Protein AF-A0A4U9UAK7-F1 (afdb_monomer_lite)

pLDDT: mean 91.8, std 8.92, range [56.03, 98.12]

Structure (mmCIF, N/CA/C/O backbone):
data_AF-A0A4U9UAK7-F1
#
_entry.id   AF-A0A4U9UAK7-F1
#
loop_
_atom_site.group_PDB
_atom_site.id
_atom_site.type_symbol
_atom_site.label_atom_id
_atom_site.label_alt_id
_atom_site.label_comp_id
_atom_site.label_asym_id
_atom_site.label_entity_id
_atom_site.label_seq_id
_atom_site.pdbx_PDB_ins_code
_atom_site.Cartn_x
_ato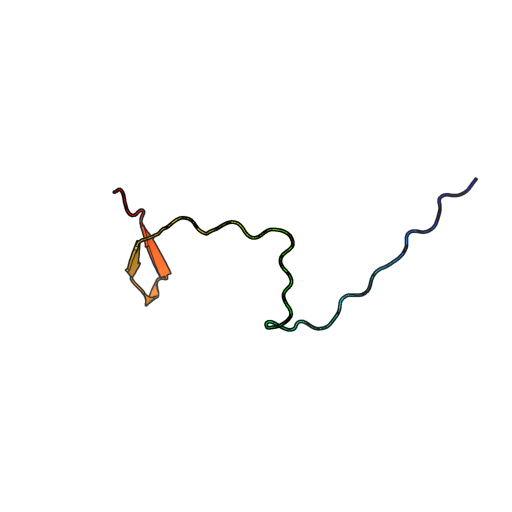m_site.Cartn_y
_atom_site.Cartn_z
_atom_site.occupancy
_atom_site.B_iso_or_equiv
_atom_site.auth_seq_id
_atom_site.auth_comp_id
_atom_site.auth_asym_id
_atom_site.auth_atom_id
_atom_site.pdbx_PDB_model_num
ATOM 1 N N . MET A 1 1 ? 21.087 23.692 -34.356 1.00 56.03 1 MET A N 1
ATOM 2 C CA . MET A 1 1 ? 20.957 22.272 -33.961 1.00 56.03 1 MET A CA 1
ATOM 3 C C . MET A 1 1 ? 19.600 22.105 -33.297 1.00 56.03 1 MET A C 1
ATOM 5 O O . MET A 1 1 ? 19.360 22.766 -32.298 1.00 56.03 1 MET A O 1
ATOM 9 N N . GLY A 1 2 ? 18.684 21.354 -33.913 1.00 73.50 2 GLY A N 1
ATOM 10 C CA . GLY A 1 2 ? 17.330 21.143 -33.386 1.00 73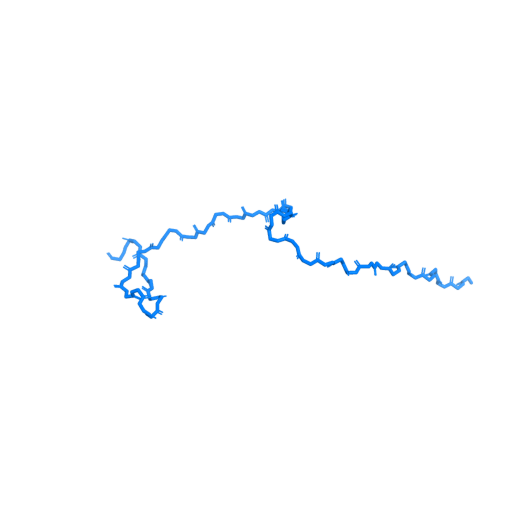.50 2 GLY A CA 1
ATOM 11 C C . GLY A 1 2 ? 17.321 20.111 -32.260 1.00 73.50 2 GLY A C 1
ATOM 12 O O . GLY A 1 2 ? 18.129 19.183 -32.277 1.00 73.50 2 GLY A O 1
ATOM 13 N N . ALA A 1 3 ? 16.439 20.291 -31.277 1.00 80.00 3 ALA A N 1
ATOM 14 C CA . ALA A 1 3 ? 16.290 19.371 -30.154 1.00 80.00 3 ALA A CA 1
ATOM 15 C C . ALA A 1 3 ? 15.933 17.954 -30.640 1.00 80.00 3 ALA A C 1
ATOM 17 O O . ALA A 1 3 ? 15.130 17.787 -31.560 1.00 80.00 3 ALA A O 1
ATOM 18 N N . GLN A 1 4 ? 16.535 16.935 -30.023 1.00 85.56 4 GLN A N 1
ATOM 19 C CA . GLN A 1 4 ? 16.248 15.537 -30.331 1.00 85.56 4 GLN A CA 1
ATOM 20 C C . GLN A 1 4 ? 14.797 15.213 -29.959 1.00 85.56 4 GLN A C 1
ATOM 22 O O . GLN A 1 4 ? 14.369 15.474 -28.834 1.00 85.56 4 GLN A O 1
ATOM 27 N N . VAL A 1 5 ? 14.049 14.635 -30.902 1.00 86.44 5 VAL A N 1
ATOM 28 C CA . VAL A 1 5 ? 12.669 14.197 -30.660 1.00 86.44 5 VAL A CA 1
ATOM 29 C C . VAL A 1 5 ? 12.677 13.133 -29.552 1.00 86.44 5 VAL A C 1
ATOM 31 O O . VAL A 1 5 ? 13.437 12.162 -29.658 1.00 86.44 5 VAL A O 1
ATOM 34 N N . PRO A 1 6 ? 11.877 13.293 -28.482 1.00 90.38 6 PRO A N 1
ATOM 35 C CA . PRO A 1 6 ? 11.845 12.336 -27.387 1.00 90.38 6 PRO A CA 1
ATOM 36 C C . PRO A 1 6 ? 11.266 10.999 -27.852 1.00 90.38 6 PRO A C 1
ATOM 38 O O . PRO A 1 6 ? 10.371 10.940 -28.695 1.00 90.38 6 PRO A O 1
ATOM 41 N N . LYS A 1 7 ? 11.761 9.909 -27.265 1.00 90.06 7 LYS A N 1
ATOM 42 C CA . LYS A 1 7 ? 11.182 8.581 -27.482 1.00 90.06 7 LYS A CA 1
ATOM 43 C C . LYS A 1 7 ? 9.851 8.489 -26.740 1.00 90.06 7 LYS A C 1
ATOM 45 O O . LYS A 1 7 ? 9.798 8.768 -25.544 1.00 90.06 7 LYS A O 1
ATOM 50 N N . ILE A 1 8 ? 8.803 8.070 -27.441 1.00 94.00 8 ILE A N 1
ATOM 51 C CA . ILE A 1 8 ? 7.493 7.786 -26.851 1.00 94.00 8 ILE A CA 1
ATOM 52 C C . ILE A 1 8 ? 7.460 6.315 -26.425 1.00 94.00 8 ILE A C 1
ATOM 54 O O . ILE A 1 8 ? 7.852 5.443 -27.197 1.00 94.00 8 ILE A O 1
ATOM 58 N N . GLY A 1 9 ? 7.052 6.057 -25.182 1.00 92.38 9 GLY A N 1
ATOM 59 C CA . GLY A 1 9 ? 6.861 4.705 -24.653 1.00 92.38 9 GLY A CA 1
ATOM 60 C C . GLY A 1 9 ? 5.440 4.185 -24.875 1.00 92.38 9 GLY A C 1
ATOM 61 O O . GLY A 1 9 ? 4.542 4.943 -25.235 1.00 92.38 9 GLY A O 1
ATOM 62 N N . GLU A 1 10 ? 5.235 2.897 -24.613 1.00 94.50 10 GLU A N 1
ATOM 63 C CA . GLU A 1 10 ? 3.937 2.227 -24.735 1.00 94.50 10 GLU A CA 1
ATOM 64 C C . GLU A 1 10 ? 3.352 1.913 -23.352 1.00 94.50 10 GLU A C 1
ATOM 66 O O . GLU A 1 10 ? 4.084 1.598 -22.409 1.00 94.50 10 GLU A O 1
ATOM 71 N N . LEU A 1 11 ? 2.023 1.981 -23.229 1.00 94.19 11 LEU A N 1
ATOM 72 C CA . LEU A 1 11 ? 1.297 1.544 -22.039 1.00 94.19 11 LEU A CA 1
ATOM 73 C C . LEU A 1 11 ? 0.735 0.144 -22.288 1.00 94.19 11 LEU A C 1
ATOM 75 O O . LEU A 1 11 ? -0.208 -0.029 -23.056 1.00 94.19 11 LEU A O 1
ATOM 79 N N . LEU A 1 12 ? 1.334 -0.852 -21.644 1.00 94.19 12 LEU A N 1
ATOM 80 C CA . LEU A 1 12 ? 0.906 -2.243 -21.759 1.00 94.19 12 LEU A CA 1
ATOM 81 C C . LEU A 1 12 ? -0.382 -2.503 -20.965 1.00 94.19 12 LEU A C 1
ATOM 83 O O . LEU A 1 12 ? -0.711 -1.779 -20.023 1.00 94.19 12 LEU A O 1
ATOM 87 N N . ASN A 1 13 ? -1.082 -3.584 -21.317 1.00 97.00 13 ASN A N 1
ATOM 88 C CA . ASN A 1 13 ? -2.224 -4.069 -20.544 1.00 97.00 13 ASN A CA 1
ATOM 89 C C . ASN A 1 13 ? -1.805 -4.427 -19.110 1.00 97.00 13 ASN A C 1
ATOM 91 O O . ASN A 1 13 ? -0.724 -4.971 -18.880 1.00 97.00 13 ASN A O 1
ATOM 95 N N . TYR A 1 14 ? -2.679 -4.135 -18.149 1.00 95.31 14 TYR A N 1
ATOM 96 C CA . TYR A 1 14 ? -2.420 -4.403 -16.739 1.00 95.31 14 TYR A CA 1
ATOM 97 C C . TYR A 1 14 ? -2.567 -5.895 -16.408 1.00 95.31 14 TYR A C 1
ATOM 99 O O . TYR A 1 14 ? -3.618 -6.487 -16.647 1.00 95.31 14 TYR A O 1
ATOM 107 N N . ASP A 1 15 ? -1.537 -6.467 -15.787 1.00 96.62 15 ASP A N 1
ATOM 108 C CA . ASP A 1 15 ? -1.554 -7.794 -15.173 1.00 96.62 15 ASP A CA 1
ATOM 109 C C . ASP A 1 15 ? -1.161 -7.654 -13.695 1.00 96.62 15 ASP A C 1
ATOM 111 O O . ASP A 1 15 ? -0.021 -7.314 -13.364 1.00 96.62 15 ASP A O 1
ATOM 115 N N . VAL A 1 16 ? -2.117 -7.918 -12.799 1.00 95.06 16 VAL A N 1
ATOM 116 C CA . VAL A 1 16 ? -1.931 -7.826 -11.341 1.00 95.06 16 VAL A CA 1
ATOM 117 C C . VAL A 1 16 ? -0.832 -8.761 -10.829 1.00 95.06 16 VAL A C 1
ATOM 119 O O . VAL A 1 16 ? -0.174 -8.457 -9.835 1.00 95.06 16 VAL A O 1
ATOM 122 N N . THR A 1 17 ? -0.595 -9.878 -11.518 1.00 95.69 17 THR A N 1
ATOM 123 C CA . THR A 1 17 ? 0.415 -10.872 -11.140 1.00 95.69 17 THR A CA 1
ATOM 124 C C . THR A 1 17 ? 1.818 -10.484 -11.609 1.00 95.69 17 THR A C 1
ATOM 126 O O . THR A 1 17 ? 2.806 -10.922 -11.022 1.00 95.69 17 THR A O 1
ATOM 129 N N . ALA A 1 18 ? 1.921 -9.605 -12.611 1.00 94.50 18 ALA A N 1
ATOM 130 C CA . ALA A 1 18 ? 3.184 -9.156 -13.190 1.00 94.50 18 ALA A CA 1
ATOM 131 C C . ALA A 1 18 ? 3.677 -7.808 -12.631 1.00 94.50 18 ALA A C 1
ATOM 133 O O . ALA A 1 18 ? 4.661 -7.255 -13.133 1.00 94.50 18 ALA A O 1
ATOM 134 N N . VAL A 1 19 ? 3.021 -7.260 -11.599 1.00 93.62 19 VAL A N 1
ATOM 135 C CA . VAL A 1 19 ? 3.409 -5.980 -10.988 1.00 93.62 19 VAL A CA 1
ATOM 136 C C . VAL A 1 19 ? 4.814 -6.082 -10.384 1.00 93.62 19 VAL A C 1
ATOM 138 O O . VAL A 1 19 ? 5.030 -6.695 -9.340 1.00 93.62 19 VAL A O 1
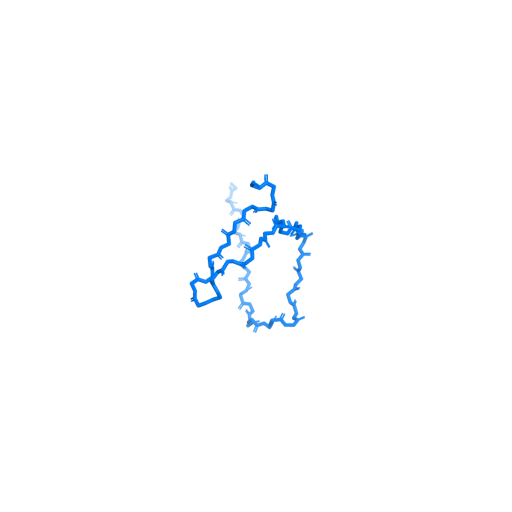ATOM 141 N N . LYS A 1 20 ? 5.786 -5.427 -11.029 1.00 94.06 20 LYS A N 1
ATOM 142 C CA . LYS A 1 20 ? 7.174 -5.326 -10.557 1.00 94.06 20 LYS A CA 1
ATOM 143 C C . LYS A 1 20 ? 7.380 -4.019 -9.801 1.00 94.06 20 LYS A C 1
ATOM 145 O O . LYS A 1 20 ? 7.486 -2.949 -10.398 1.00 94.06 20 LYS A O 1
ATOM 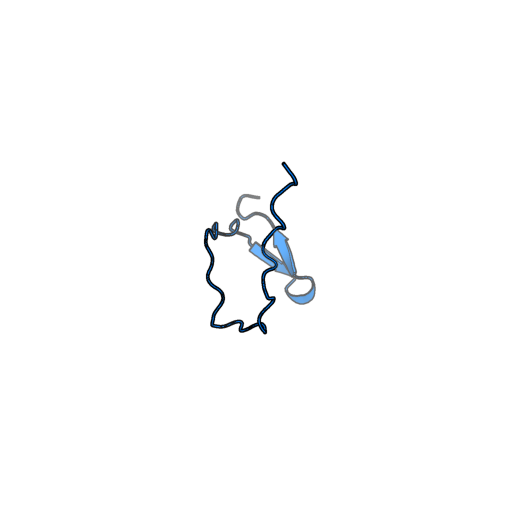150 N N . HIS A 1 21 ? 7.461 -4.101 -8.478 1.00 93.94 21 HIS A N 1
ATOM 151 C CA . HIS A 1 21 ? 7.758 -2.939 -7.646 1.00 93.94 21 HIS A CA 1
ATOM 152 C C . HIS A 1 21 ? 9.260 -2.633 -7.656 1.00 93.94 21 HIS A C 1
ATOM 154 O O . HIS A 1 21 ? 10.061 -3.465 -7.240 1.00 93.94 21 HIS A O 1
ATOM 160 N N . LYS A 1 22 ? 9.649 -1.421 -8.073 1.00 95.19 22 LYS A N 1
ATOM 161 C CA . LYS A 1 22 ? 11.042 -0.952 -7.943 1.00 95.19 22 LYS A CA 1
ATOM 162 C C . LYS A 1 22 ? 11.423 -0.695 -6.481 1.00 95.19 22 LYS A C 1
ATOM 164 O O . LYS A 1 22 ? 12.532 -0.997 -6.064 1.00 95.19 22 LYS A O 1
ATOM 169 N N . TYR A 1 23 ? 10.491 -0.131 -5.719 1.00 96.25 23 TYR A N 1
ATOM 170 C CA . TYR A 1 23 ? 10.579 0.065 -4.278 1.00 96.25 23 TYR A CA 1
ATOM 171 C C . TYR A 1 23 ? 9.165 -0.044 -3.703 1.00 96.25 23 TYR A C 1
ATOM 173 O O . TYR A 1 23 ? 8.233 0.545 -4.253 1.00 96.25 23 TYR A O 1
ATOM 181 N N . LYS A 1 24 ? 8.998 -0.831 -2.639 1.00 95.06 24 LYS A N 1
ATOM 182 C CA . LYS A 1 24 ? 7.718 -1.046 -1.960 1.00 95.06 24 LYS A CA 1
ATOM 183 C C . LYS A 1 24 ? 7.961 -0.980 -0.453 1.00 95.06 24 LYS A C 1
ATOM 185 O O . LYS A 1 24 ? 8.399 -1.982 0.108 1.00 95.06 24 LYS A O 1
ATOM 190 N N . PRO A 1 25 ? 7.750 0.180 0.185 1.00 96.19 25 PRO A N 1
ATOM 191 C CA . PRO A 1 25 ? 7.855 0.265 1.630 1.00 96.19 25 PRO A CA 1
ATOM 192 C C . PRO A 1 25 ? 6.750 -0.567 2.282 1.00 96.19 25 PRO A C 1
ATOM 194 O O . PRO A 1 25 ? 5.678 -0.778 1.702 1.00 96.19 25 PRO A O 1
ATOM 197 N N . GLU A 1 26 ? 7.020 -1.030 3.494 1.00 95.75 26 GLU A N 1
ATOM 198 C CA . GLU A 1 26 ? 6.005 -1.672 4.316 1.00 95.75 26 GLU A CA 1
ATOM 199 C C . GLU A 1 26 ? 4.953 -0.645 4.748 1.00 95.75 26 GLU A C 1
ATOM 201 O O . GLU A 1 26 ? 5.244 0.536 4.955 1.00 95.75 26 GLU A O 1
ATOM 206 N N . ALA A 1 27 ? 3.704 -1.093 4.854 1.00 94.69 27 ALA A N 1
ATOM 207 C CA . ALA A 1 27 ? 2.639 -0.253 5.378 1.00 94.69 27 ALA A CA 1
ATOM 208 C C . ALA A 1 27 ? 2.829 -0.044 6.887 1.00 94.69 27 ALA A C 1
ATOM 210 O O . ALA A 1 27 ? 3.327 -0.928 7.586 1.00 94.69 27 ALA A O 1
ATOM 211 N N . LYS A 1 28 ? 2.373 1.104 7.406 1.00 93.44 28 LYS A N 1
ATOM 212 C CA . LYS A 1 28 ? 2.304 1.321 8.854 1.00 93.44 28 LYS A CA 1
ATOM 213 C C . LYS A 1 28 ? 1.412 0.235 9.476 1.00 93.44 28 LYS A C 1
ATOM 215 O O . LYS A 1 28 ? 0.334 -0.025 8.932 1.00 93.44 28 LYS A O 1
ATOM 220 N N . PRO A 1 29 ? 1.820 -0.396 10.586 1.00 94.56 29 PRO A N 1
ATOM 221 C CA . PRO A 1 29 ? 0.985 -1.393 11.230 1.00 94.56 29 PRO A CA 1
ATOM 222 C C . PRO A 1 29 ? -0.237 -0.696 11.852 1.00 94.56 29 PRO A C 1
ATOM 224 O O . PRO A 1 29 ? -0.118 0.335 12.513 1.00 94.56 29 PRO A O 1
ATOM 227 N N . LEU A 1 30 ? -1.430 -1.226 11.577 1.00 95.19 30 LEU A N 1
ATOM 228 C CA . LEU A 1 30 ? -2.709 -0.614 11.939 1.00 95.19 30 LEU A CA 1
ATOM 229 C C . LEU A 1 30 ? -3.683 -1.670 12.464 1.00 95.19 30 LEU A C 1
ATOM 231 O O . LEU A 1 30 ? -3.739 -2.791 11.951 1.00 95.19 30 LEU A O 1
ATOM 235 N N . ARG A 1 31 ? -4.510 -1.295 13.444 1.00 95.81 31 ARG A N 1
ATOM 236 C CA . ARG A 1 31 ? -5.584 -2.148 13.964 1.00 95.81 31 ARG A CA 1
ATOM 237 C C . ARG A 1 31 ? -6.901 -1.831 13.264 1.00 95.81 31 ARG A C 1
ATOM 239 O O . ARG A 1 31 ? -7.368 -0.697 13.295 1.00 95.81 31 ARG A O 1
ATOM 246 N N . LEU A 1 32 ? -7.537 -2.841 12.668 1.00 96.06 32 LEU A N 1
ATOM 247 C CA . LEU A 1 32 ? -8.865 -2.700 12.064 1.00 96.06 32 LEU A CA 1
ATOM 248 C C . LEU A 1 32 ? -9.945 -2.626 13.152 1.00 96.06 32 LEU A C 1
ATOM 250 O O . LEU A 1 32 ? -10.156 -3.600 13.875 1.00 96.06 32 LEU A O 1
ATOM 254 N N . LEU A 1 33 ? -10.648 -1.496 13.240 1.00 96.00 33 LEU A N 1
ATOM 255 C CA . LEU A 1 33 ? -11.757 -1.298 14.175 1.00 96.00 33 LEU A CA 1
ATOM 256 C C . LEU A 1 33 ? -13.096 -1.744 13.590 1.00 96.00 33 LEU A C 1
ATOM 258 O O . LEU A 1 33 ? -13.816 -2.530 14.199 1.00 96.00 33 LEU A O 1
ATOM 262 N N . VAL A 1 34 ? -13.443 -1.240 12.401 1.00 97.62 34 VAL A N 1
ATOM 263 C CA . VAL A 1 34 ? -14.750 -1.493 11.778 1.00 97.62 34 VAL A CA 1
ATOM 264 C C . VAL A 1 34 ? -14.552 -1.920 10.329 1.00 97.62 34 VAL A C 1
ATOM 266 O O . VAL A 1 34 ? -14.273 -1.096 9.461 1.00 97.62 34 VAL A O 1
ATOM 269 N N . LYS A 1 35 ? -14.744 -3.221 10.059 1.00 96.62 35 LYS A N 1
ATOM 270 C CA . LYS A 1 35 ? -14.489 -3.857 8.750 1.00 96.62 35 LYS A CA 1
ATOM 271 C C . LYS A 1 35 ? -15.216 -3.175 7.591 1.00 96.62 35 LYS A C 1
ATOM 273 O O . LYS A 1 35 ? -14.584 -2.820 6.609 1.00 96.62 35 LYS A O 1
ATOM 278 N N . ARG A 1 36 ? -16.529 -2.942 7.724 1.00 98.00 36 ARG A N 1
ATOM 279 C CA . ARG A 1 36 ? -17.350 -2.327 6.659 1.00 98.00 36 ARG A CA 1
ATOM 280 C C . ARG A 1 36 ? -16.874 -0.923 6.289 1.00 98.00 36 ARG A C 1
ATOM 282 O O . ARG A 1 36 ? -17.017 -0.511 5.146 1.00 98.00 36 ARG A O 1
ATOM 289 N N . LEU A 1 37 ? -16.349 -0.192 7.268 1.00 98.12 37 LEU A N 1
ATOM 290 C CA . LEU A 1 37 ? -15.874 1.172 7.073 1.00 98.12 37 LEU A CA 1
ATOM 291 C C . LEU A 1 37 ? -14.409 1.224 6.642 1.00 98.12 37 LEU A C 1
ATOM 293 O O . LEU A 1 37 ? -13.934 2.310 6.338 1.00 98.12 37 LEU A O 1
ATOM 297 N N . HIS A 1 38 ? -13.695 0.090 6.651 1.00 96.50 38 HIS A N 1
ATOM 298 C CA . HIS A 1 38 ? -12.235 0.073 6.558 1.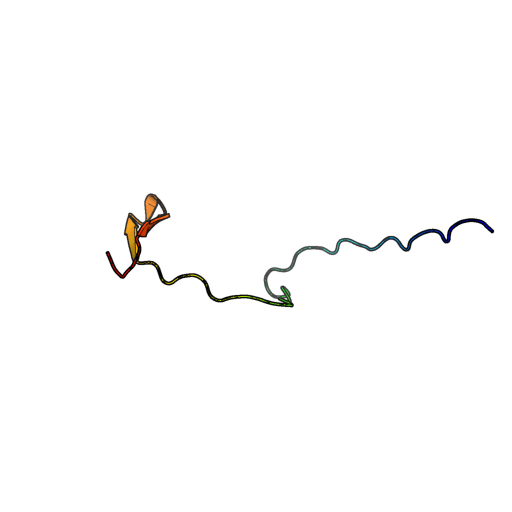00 96.50 38 HIS A CA 1
ATOM 299 C C . HIS A 1 38 ? -11.615 1.090 7.535 1.00 96.50 38 HIS A C 1
ATOM 301 O O . HIS A 1 38 ? -10.695 1.824 7.188 1.00 96.50 38 HIS A O 1
ATOM 307 N N . LEU A 1 39 ? -12.179 1.180 8.748 1.00 97.00 39 LEU A N 1
ATOM 308 C CA . LEU A 1 39 ? -11.733 2.124 9.769 1.00 97.00 39 LEU A CA 1
ATOM 309 C C . LEU A 1 39 ? -10.602 1.496 10.576 1.00 97.00 39 LEU A C 1
ATOM 311 O O . LEU A 1 39 ? -10.818 0.474 11.232 1.00 97.00 39 LEU A O 1
ATOM 315 N N . TYR A 1 40 ? -9.437 2.134 10.563 1.00 97.25 40 TYR A N 1
ATOM 316 C CA . TYR A 1 40 ? -8.241 1.679 11.263 1.00 97.25 40 TYR A CA 1
ATOM 317 C C . TYR A 1 40 ? -7.771 2.702 12.296 1.00 97.25 40 TYR A C 1
ATOM 319 O O . TYR A 1 40 ? -7.970 3.902 12.114 1.00 97.25 40 TYR A O 1
ATOM 327 N N . THR A 1 41 ? -7.107 2.229 13.347 1.00 95.56 41 THR A N 1
ATOM 328 C CA . THR A 1 41 ? -6.377 3.076 14.301 1.00 95.56 41 THR A CA 1
ATOM 329 C C . THR A 1 41 ? -4.927 2.665 14.400 1.00 95.56 41 THR A C 1
ATOM 331 O O . THR A 1 41 ? -4.538 1.569 13.979 1.00 95.56 41 THR A O 1
ATOM 334 N N . ASP A 1 42 ? -4.145 3.549 15.011 1.00 95.00 42 ASP A N 1
ATOM 335 C CA . ASP A 1 42 ? -2.829 3.196 15.508 1.00 95.00 42 ASP A CA 1
ATOM 336 C C . ASP A 1 42 ? -2.915 2.026 16.502 1.00 95.00 42 ASP A C 1
ATOM 338 O O . ASP A 1 42 ? -3.960 1.783 17.120 1.00 95.00 42 ASP A O 1
ATOM 342 N N . ILE A 1 43 ? -1.825 1.276 16.598 1.00 89.69 43 ILE A N 1
ATOM 343 C CA . ILE A 1 43 ? -1.687 0.170 17.543 1.00 89.69 43 ILE A CA 1
ATOM 344 C C . ILE A 1 43 ? -1.266 0.701 18.922 1.00 89.69 43 ILE A C 1
ATOM 346 O O . ILE A 1 43 ? -1.604 0.075 19.921 1.00 89.69 43 ILE A O 1
ATOM 350 N N . GLU A 1 44 ? -0.596 1.855 18.984 1.00 79.00 44 GLU A N 1
ATOM 351 C CA . GLU A 1 44 ? 0.007 2.437 20.193 1.00 79.00 44 GLU A CA 1
ATOM 352 C C . GLU A 1 44 ? -0.882 3.475 20.906 1.00 79.00 44 GLU A C 1
ATOM 354 O O . GLU A 1 44 ? -0.382 4.275 21.696 1.00 79.00 44 GLU A O 1
ATOM 359 N N . GLY A 1 45 ? -2.183 3.501 20.595 1.00 59.31 45 GLY A N 1
ATOM 360 C CA . GLY A 1 45 ? -3.149 4.416 21.219 1.00 59.31 45 GLY A CA 1
ATOM 361 C C . GLY A 1 45 ? -3.360 4.184 22.712 1.00 59.31 45 GLY A C 1
ATOM 362 O O . GLY A 1 45 ? -3.307 3.011 23.148 1.00 59.31 45 GLY A O 1
#

Organism: Serratia fonticola (NCBI:txid47917)

Radius of gyration: 20.86 Å; chains: 1; bounding box: 38×33×55 Å

Secondary structure (DSSP, 8-state):
-PPPPPPPP--PPP-GGG---S--PPPPP-EEEEGGGTEEE-S--

Sequence (45 aa):
MGAQVPKIGELLNYDVTAVKHKYKPEAKPLRLLVKRLHLYTDIEG

InterPro domains:
  IPR008865 DNA replication terminus site-binding protein [PF05472] (4-40)
  IPR036384 Replication terminator Tus superfamily [SSF56596] (2-41)

Foldseek 3Di:
DDDDDDDDDDDDDDDPVPDDDPDDDDDQDWDQDDPVVSDTDHP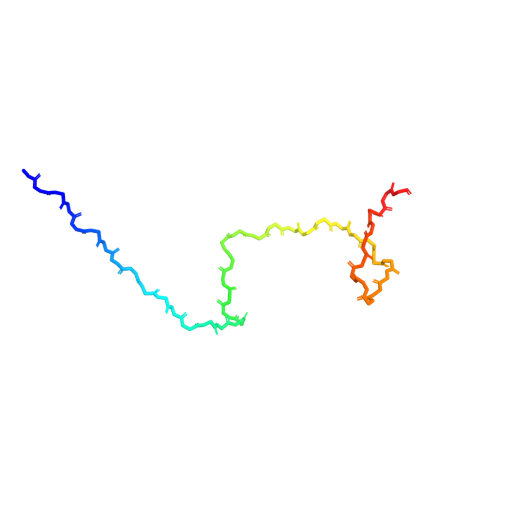VD